Protein AF-A0A832TBR6-F1 (afdb_monomer)

Organism: NCBI:txid111955

Secondary structure (DSSP, 8-state):
--EEEEE-HHHHHHHHTT-HHHHHHHHHHHTTSEEEEEEHHHHHHHHHHHHHHH-HHHHHHHHHHHHTSS-EEE---HHHHHHHHHHHHH-TTS-HHHHHHHHHHHHHT-EEEES-HHHHHT-SS-EEE----

Mean predicted aligned error: 2.4 Å

pLDDT: mean 96.73, std 3.87, range [65.31, 98.81]

InterPro domains:
  IPR002716 PIN domain [PF01850] (5-123)
  IPR029060 PIN-like domain superfamily [SSF88723] (2-131)

Sequence (133 aa):
MKEKYVLDTGPLSLLFAGNKEIRKYFEKMYTGSIEIYMSEVNLAEFLYLYILKMGKEIAIARHRYIRNSPIKILAPNENITQSAAILKSKYHYLSLADVFLIATAKEIGGKVITTDEDIEKTKEVEVIMIPLD

Radius of gyration: 14.06 Å; Cα contacts (8 Å, |Δi|>4): 202; chains: 1; bounding box: 33×36×33 Å

Foldseek 3Di:
DAAEEEEALALLVVVVVVPPVSVVVLVCVVVVRHAYEYEPLRLVVNLVVCCVVPNNVVSVVVSVVCVPGRYHYDYDDPQLVVQLVVVCVVLVVDDSRLSSSLSVCVVVVHEYEDCDVSSVVVVSHHYDHDHPD

Structure (mmCIF, N/CA/C/O backbone):
data_AF-A0A832TBR6-F1
#
_entry.id   AF-A0A832TBR6-F1
#
loop_
_atom_site.group_PDB
_atom_site.id
_atom_site.type_symbol
_atom_site.label_atom_id
_atom_site.label_alt_id
_atom_site.label_comp_id
_atom_site.label_asym_id
_atom_site.label_entity_id
_atom_site.label_seq_id
_atom_site.pdbx_PDB_ins_code
_atom_site.Cartn_x
_atom_site.Cartn_y
_atom_site.Cartn_z
_atom_site.occupancy
_atom_site.B_iso_or_equiv
_atom_site.auth_seq_id
_atom_site.auth_comp_id
_atom_site.auth_asym_id
_atom_site.auth_atom_id
_atom_site.pdbx_PDB_model_num
ATOM 1 N N . MET A 1 1 ? -19.977 -5.001 9.257 1.00 77.00 1 MET A N 1
ATOM 2 C CA . MET A 1 1 ? -19.208 -4.455 8.112 1.00 77.00 1 MET A CA 1
ATOM 3 C C . MET A 1 1 ? -17.918 -5.249 7.979 1.00 77.00 1 MET A C 1
ATOM 5 O O . MET A 1 1 ? -17.429 -5.698 9.006 1.00 77.00 1 MET A O 1
ATOM 9 N N . LYS A 1 2 ? -17.404 -5.467 6.761 1.00 89.75 2 LYS A N 1
ATOM 10 C CA . LYS A 1 2 ? -16.113 -6.151 6.559 1.00 89.75 2 LYS A CA 1
ATOM 11 C C . LYS A 1 2 ? -14.963 -5.224 6.953 1.00 89.75 2 LYS A C 1
ATOM 13 O O . LYS A 1 2 ? -15.061 -4.020 6.714 1.00 89.75 2 LYS A O 1
ATOM 18 N N . GLU A 1 3 ? -13.898 -5.777 7.529 1.00 96.94 3 GLU A N 1
ATOM 19 C CA . GLU A 1 3 ? -12.657 -5.024 7.730 1.00 96.94 3 GLU A CA 1
ATOM 20 C C . GLU A 1 3 ? -12.056 -4.653 6.374 1.00 96.94 3 GLU A C 1
ATOM 22 O O . GLU A 1 3 ? -12.103 -5.444 5.427 1.00 96.94 3 GLU A O 1
ATOM 27 N N . LYS A 1 4 ? -11.501 -3.444 6.286 1.00 98.56 4 LYS A N 1
ATOM 28 C CA . LYS A 1 4 ? -10.902 -2.919 5.063 1.00 98.56 4 LYS A CA 1
ATOM 29 C C . LYS A 1 4 ? -9.435 -2.624 5.293 1.00 98.56 4 LYS A C 1
ATOM 31 O O . LYS A 1 4 ? -9.074 -2.001 6.292 1.00 98.56 4 LYS A O 1
ATOM 36 N N . TYR A 1 5 ? -8.623 -3.019 4.330 1.00 98.62 5 TYR A N 1
ATOM 37 C CA . TYR A 1 5 ? -7.189 -2.802 4.344 1.00 98.62 5 TYR A CA 1
ATOM 38 C C . TYR A 1 5 ? -6.757 -2.093 3.069 1.00 98.62 5 TYR A C 1
ATOM 40 O O . TYR A 1 5 ? -7.294 -2.387 2.004 1.00 98.62 5 TYR A O 1
ATOM 48 N N . VAL A 1 6 ? -5.781 -1.196 3.162 1.00 98.62 6 VAL A N 1
ATOM 49 C CA . VAL A 1 6 ? -5.087 -0.619 2.011 1.00 98.62 6 VAL A CA 1
ATOM 50 C C . VAL A 1 6 ? -3.672 -1.169 1.987 1.00 98.62 6 VAL A C 1
ATOM 52 O O . VAL A 1 6 ? -2.940 -1.085 2.971 1.00 98.62 6 VAL A O 1
ATOM 55 N N . LEU A 1 7 ? -3.330 -1.794 0.870 1.00 98.19 7 LEU A N 1
ATOM 56 C CA . LEU A 1 7 ? -2.077 -2.493 0.672 1.00 98.19 7 LEU A CA 1
ATOM 57 C C . LEU A 1 7 ? -1.015 -1.550 0.114 1.00 98.19 7 LEU A C 1
ATOM 59 O O . LEU A 1 7 ? -1.244 -0.867 -0.885 1.00 98.19 7 LEU A O 1
ATOM 63 N N . ASP A 1 8 ? 0.154 -1.586 0.733 1.00 97.88 8 ASP A N 1
ATOM 64 C CA . ASP A 1 8 ? 1.357 -0.924 0.257 1.00 97.88 8 A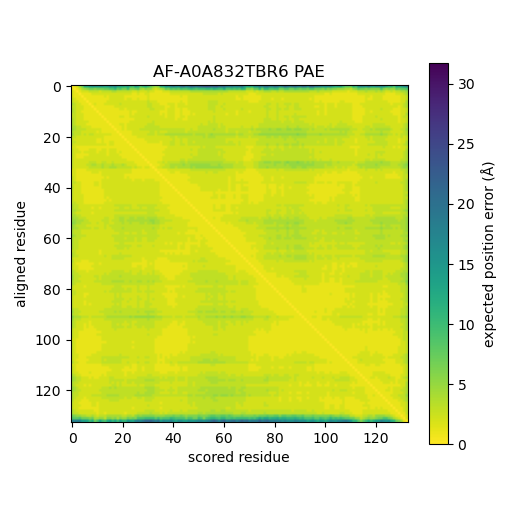SP A CA 1
ATOM 65 C C . ASP A 1 8 ? 2.177 -1.806 -0.717 1.00 97.88 8 ASP A C 1
ATOM 67 O O . ASP A 1 8 ? 1.982 -3.023 -0.833 1.00 97.88 8 ASP A O 1
ATOM 71 N N . THR A 1 9 ? 3.133 -1.198 -1.416 1.00 96.94 9 THR A N 1
ATOM 72 C CA . THR A 1 9 ? 4.044 -1.827 -2.377 1.00 96.94 9 THR A CA 1
ATOM 73 C C . THR A 1 9 ? 4.905 -2.931 -1.747 1.00 96.94 9 THR A C 1
ATOM 75 O O . THR A 1 9 ? 5.122 -3.982 -2.369 1.00 96.94 9 THR A O 1
ATOM 78 N N . GLY A 1 10 ? 5.380 -2.728 -0.513 1.00 96.12 10 GLY A N 1
ATOM 79 C CA . GLY A 1 10 ? 6.229 -3.682 0.210 1.00 96.12 10 GLY A CA 1
ATOM 80 C C . GLY A 1 10 ? 5.554 -5.043 0.427 1.00 96.12 10 GLY A C 1
ATOM 81 O O . GLY A 1 10 ? 6.012 -6.049 -0.129 1.00 96.12 10 GLY A O 1
ATOM 82 N N . PRO A 1 11 ? 4.416 -5.112 1.142 1.00 97.25 11 PRO A N 1
ATOM 83 C CA . PRO A 1 11 ? 3.684 -6.361 1.346 1.00 97.25 11 PRO A CA 1
ATOM 84 C C . PRO A 1 11 ? 3.214 -7.025 0.049 1.00 97.25 11 PRO A C 1
ATOM 86 O O . PRO A 1 11 ? 3.221 -8.254 -0.045 1.00 97.25 11 PRO A O 1
ATOM 89 N N . LEU A 1 12 ? 2.851 -6.252 -0.983 1.00 96.56 12 LEU A N 1
ATOM 90 C CA . LEU A 1 12 ? 2.534 -6.819 -2.297 1.00 96.56 12 LEU A CA 1
ATOM 91 C C . LEU A 1 12 ? 3.745 -7.541 -2.910 1.00 96.56 12 LEU A C 1
ATOM 93 O O . LEU A 1 12 ? 3.611 -8.626 -3.481 1.00 96.56 12 LEU A O 1
ATOM 97 N N . SER A 1 13 ? 4.940 -6.973 -2.760 1.00 94.62 13 SER A N 1
ATOM 98 C CA . SER A 1 13 ? 6.183 -7.613 -3.196 1.00 94.62 13 SER A CA 1
ATOM 99 C C . SER A 1 13 ? 6.467 -8.893 -2.403 1.00 94.62 13 SER A C 1
ATOM 101 O O . SER A 1 13 ? 6.807 -9.916 -3.003 1.00 94.62 13 SER A O 1
ATOM 103 N N . LEU A 1 14 ? 6.252 -8.874 -1.083 1.00 95.38 14 LEU A N 1
ATOM 104 C CA . LEU A 1 14 ? 6.383 -10.054 -0.219 1.00 95.38 14 LEU A CA 1
ATOM 105 C C . LEU A 1 14 ? 5.384 -11.164 -0.576 1.00 95.38 14 LEU A C 1
ATOM 107 O O . LEU A 1 14 ? 5.741 -12.343 -0.543 1.00 95.38 14 LEU A O 1
ATOM 111 N N . LEU A 1 15 ? 4.159 -10.818 -0.986 1.00 95.06 15 LEU A N 1
ATOM 112 C CA . LEU A 1 15 ? 3.181 -11.798 -1.466 1.00 95.06 15 LEU A CA 1
ATOM 113 C C . LEU A 1 15 ? 3.727 -12.557 -2.676 1.00 95.06 15 LEU A C 1
ATOM 115 O O . LEU A 1 15 ? 3.654 -13.786 -2.721 1.00 95.06 15 LEU A O 1
ATOM 119 N N . PHE A 1 16 ? 4.296 -11.842 -3.649 1.00 92.94 16 PHE A N 1
ATOM 120 C CA . PHE A 1 16 ? 4.898 -12.475 -4.824 1.00 92.94 16 PHE A CA 1
ATOM 121 C C . PHE A 1 16 ? 6.176 -13.255 -4.500 1.00 92.94 16 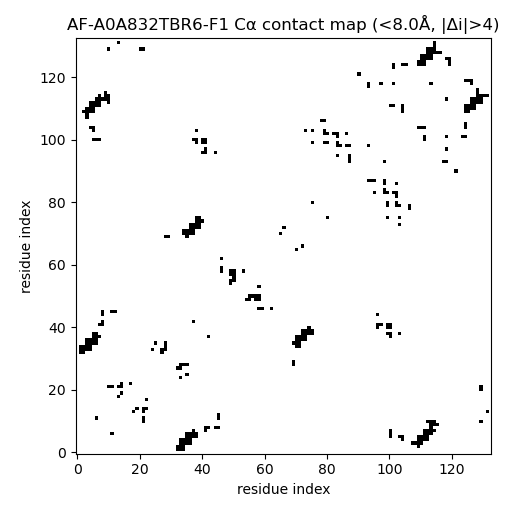PHE A C 1
ATOM 123 O O . PHE A 1 16 ? 6.522 -14.162 -5.257 1.00 92.94 16 PHE A O 1
ATOM 130 N N . ALA A 1 17 ? 6.835 -12.949 -3.382 1.00 92.31 17 ALA A N 1
ATOM 131 C CA . ALA A 1 17 ? 7.936 -13.738 -2.833 1.00 92.31 17 ALA A CA 1
ATOM 132 C C . ALA A 1 17 ? 7.467 -14.961 -2.015 1.00 92.31 17 ALA A C 1
ATOM 134 O O . ALA A 1 17 ? 8.291 -15.770 -1.600 1.00 92.31 17 ALA A O 1
ATOM 135 N N . GLY A 1 18 ? 6.157 -15.135 -1.802 1.00 93.44 18 GLY A N 1
ATOM 136 C CA . GLY A 1 18 ? 5.594 -16.281 -1.085 1.00 93.44 18 GLY A CA 1
ATOM 137 C C . GLY A 1 18 ? 5.578 -16.143 0.440 1.00 93.44 18 GLY A C 1
ATOM 138 O O . GLY A 1 18 ? 5.413 -17.153 1.128 1.00 93.44 18 GLY A O 1
ATOM 139 N N . ASN A 1 19 ? 5.719 -14.926 0.976 1.00 95.56 19 ASN A N 1
ATOM 140 C CA . ASN A 1 19 ? 5.656 -14.678 2.415 1.00 95.56 19 ASN A CA 1
ATOM 141 C C . ASN A 1 19 ? 4.289 -15.116 2.990 1.00 95.56 19 ASN A C 1
ATOM 143 O O . ASN A 1 19 ? 3.220 -14.771 2.472 1.00 95.56 19 ASN A O 1
ATOM 147 N N . LYS A 1 20 ? 4.325 -15.919 4.060 1.00 93.50 20 LYS A N 1
ATOM 148 C CA . LYS A 1 20 ? 3.129 -16.540 4.655 1.00 93.50 20 LYS A CA 1
ATOM 149 C C . LYS A 1 20 ? 2.275 -15.544 5.441 1.00 93.50 20 LYS A C 1
ATOM 151 O O . LYS A 1 20 ? 1.051 -15.667 5.435 1.00 93.50 20 LYS A O 1
ATOM 156 N N . GLU A 1 21 ? 2.901 -14.550 6.068 1.00 94.44 21 GLU A N 1
ATOM 157 C CA . GLU A 1 21 ? 2.202 -13.562 6.889 1.00 94.44 21 GLU A CA 1
ATOM 158 C C . GLU A 1 21 ? 1.283 -12.681 6.050 1.00 94.44 21 GLU A C 1
ATOM 160 O O . GLU A 1 21 ? 0.132 -12.474 6.425 1.00 94.44 21 GLU A O 1
ATOM 165 N N . ILE A 1 22 ? 1.726 -12.224 4.877 1.00 96.50 22 ILE A N 1
ATOM 166 C CA . ILE A 1 22 ? 0.839 -11.471 3.983 1.00 96.50 22 ILE A CA 1
ATOM 167 C C . ILE A 1 22 ? -0.207 -12.374 3.314 1.00 96.50 22 ILE A C 1
ATOM 169 O O . ILE A 1 22 ? -1.356 -11.963 3.128 1.00 96.50 22 ILE A O 1
ATOM 173 N N . ARG A 1 23 ? 0.138 -13.635 3.011 1.00 96.00 23 ARG A N 1
ATOM 174 C CA . ARG A 1 23 ? -0.776 -14.591 2.363 1.00 96.00 23 ARG A CA 1
ATOM 175 C C . ARG A 1 23 ? -2.082 -14.779 3.143 1.00 96.00 23 ARG A C 1
ATOM 177 O O . ARG A 1 23 ? -3.138 -14.837 2.514 1.00 96.00 23 ARG A O 1
ATOM 184 N N . LYS A 1 24 ? -2.043 -14.775 4.482 1.00 96.19 24 LYS A N 1
ATOM 185 C CA . LYS A 1 24 ? -3.246 -14.925 5.329 1.00 96.19 24 LYS A CA 1
ATOM 186 C C . LYS A 1 24 ? -4.305 -13.839 5.073 1.00 96.19 24 LYS A C 1
ATOM 188 O O . LYS A 1 24 ? -5.499 -14.108 5.177 1.00 96.19 24 LYS A O 1
ATOM 193 N N . TYR A 1 25 ? -3.895 -12.615 4.721 1.00 97.31 25 TYR A N 1
ATOM 194 C CA . TYR A 1 25 ? -4.826 -11.531 4.382 1.00 97.31 25 TYR A CA 1
ATOM 195 C C . TYR A 1 25 ? -5.490 -11.787 3.033 1.00 97.31 25 TYR A C 1
ATOM 197 O O . TYR A 1 25 ? -6.701 -11.637 2.895 1.00 97.31 25 TYR A O 1
ATOM 205 N N . PHE A 1 26 ? -4.720 -12.244 2.049 1.00 96.69 26 PHE A N 1
ATOM 206 C CA . PHE A 1 26 ? -5.258 -12.589 0.739 1.00 96.69 26 PHE A CA 1
ATOM 207 C C . PHE A 1 26 ? -6.231 -13.764 0.818 1.00 96.69 26 PHE A C 1
ATOM 209 O O . PHE A 1 26 ? -7.306 -13.690 0.233 1.00 96.69 26 PHE A O 1
ATOM 216 N N . GLU A 1 27 ? -5.923 -14.803 1.593 1.00 96.69 27 GLU A N 1
ATOM 217 C CA . GLU A 1 27 ? -6.851 -15.914 1.841 1.00 96.69 27 GLU A CA 1
ATOM 218 C C . GLU A 1 27 ? -8.173 -15.416 2.444 1.00 96.69 27 GLU A C 1
ATOM 220 O O . GLU A 1 27 ? -9.238 -15.711 1.902 1.00 96.69 27 GLU A O 1
ATOM 225 N N . LYS A 1 28 ? -8.117 -14.562 3.478 1.00 97.19 28 LYS A N 1
ATOM 226 C CA . LYS A 1 28 ? -9.308 -13.915 4.064 1.00 97.19 28 LYS A CA 1
ATOM 227 C C . LYS A 1 28 ? -10.075 -13.036 3.068 1.00 97.19 28 LYS A C 1
ATOM 229 O O . LYS A 1 28 ? -11.297 -12.911 3.168 1.00 97.19 28 LYS A O 1
ATOM 234 N N . MET A 1 29 ? -9.381 -12.387 2.134 1.00 97.44 29 MET A N 1
ATOM 235 C CA . MET A 1 29 ? -10.014 -11.603 1.071 1.00 97.44 29 MET A CA 1
ATOM 236 C C . MET A 1 29 ? -10.773 -12.525 0.109 1.00 97.44 29 MET A C 1
ATOM 238 O O . MET A 1 29 ? -11.924 -12.244 -0.219 1.00 97.44 29 MET A O 1
ATOM 242 N N . TYR A 1 30 ? -10.174 -13.650 -0.297 1.00 96.44 30 TYR A N 1
ATOM 243 C CA . TYR A 1 30 ? -10.809 -14.629 -1.187 1.00 96.44 30 TYR A CA 1
ATOM 244 C C . TYR A 1 30 ? -11.998 -15.353 -0.538 1.00 96.44 30 TYR A C 1
ATOM 246 O O . TYR A 1 30 ? -12.961 -15.662 -1.236 1.00 96.44 30 TYR A O 1
ATOM 254 N N . THR A 1 31 ? -11.998 -15.560 0.784 1.00 96.12 31 THR A N 1
ATOM 255 C CA . THR A 1 31 ? -13.183 -16.052 1.519 1.00 96.12 31 THR A CA 1
ATOM 256 C C . THR A 1 31 ? -14.245 -14.971 1.736 1.00 96.12 31 THR A C 1
ATOM 258 O O . THR A 1 31 ? -15.313 -15.244 2.282 1.00 96.12 31 THR A O 1
ATOM 261 N N . GLY A 1 32 ? -13.967 -13.728 1.335 1.00 95.19 32 GLY A N 1
ATOM 262 C CA . GLY A 1 32 ? -14.869 -12.594 1.484 1.00 95.19 32 GLY A CA 1
ATOM 263 C C . GLY A 1 32 ? -14.984 -12.067 2.915 1.00 95.19 32 GLY A C 1
ATOM 264 O O . GLY A 1 32 ? -15.913 -11.303 3.180 1.00 95.19 32 GLY A O 1
ATOM 265 N N . SER A 1 33 ? -14.081 -12.440 3.824 1.00 96.50 33 SER A N 1
ATOM 266 C CA . SER A 1 33 ? -14.091 -12.003 5.228 1.00 96.50 33 SER A CA 1
ATOM 267 C C . SER A 1 33 ? -13.577 -10.571 5.404 1.00 96.50 33 SER A C 1
ATOM 269 O O . SER A 1 33 ? -14.029 -9.864 6.302 1.00 96.50 33 SER A O 1
ATOM 271 N N . ILE A 1 34 ? -12.672 -10.134 4.526 1.00 98.00 34 ILE A N 1
ATOM 272 C CA . ILE A 1 34 ? -12.110 -8.777 4.506 1.00 98.00 34 ILE A CA 1
ATOM 273 C C . ILE A 1 34 ? -12.155 -8.198 3.090 1.00 98.00 34 ILE A C 1
ATOM 275 O O . ILE A 1 34 ? -12.389 -8.918 2.118 1.00 98.00 34 ILE A O 1
ATOM 279 N N . GLU A 1 35 ? -11.896 -6.902 2.970 1.00 98.50 35 GLU A N 1
ATOM 280 C CA . GLU A 1 35 ? -11.679 -6.225 1.693 1.00 98.50 35 GLU A CA 1
ATOM 281 C C . GLU A 1 35 ? -10.268 -5.639 1.650 1.00 98.50 35 GLU A C 1
ATOM 283 O O . GLU A 1 35 ? -9.847 -4.958 2.585 1.00 98.50 35 GLU A O 1
ATOM 288 N N . ILE A 1 36 ? -9.542 -5.890 0.561 1.00 98.56 36 ILE A N 1
ATOM 289 C CA . ILE A 1 36 ? -8.232 -5.283 0.320 1.00 98.56 36 ILE A CA 1
ATOM 290 C C . ILE A 1 36 ? -8.371 -4.283 -0.822 1.00 98.56 36 ILE A C 1
ATOM 292 O O . ILE A 1 36 ? -8.950 -4.575 -1.869 1.00 98.56 36 ILE A O 1
ATOM 296 N N . TYR A 1 37 ? -7.819 -3.105 -0.593 1.00 98.69 37 TYR A N 1
ATOM 297 C CA . TYR A 1 37 ? -7.735 -1.993 -1.514 1.00 98.69 37 TYR A CA 1
ATOM 298 C C . TYR A 1 37 ? -6.270 -1.707 -1.839 1.00 98.69 37 TYR A C 1
ATOM 300 O O . TYR A 1 37 ? -5.376 -2.047 -1.066 1.00 98.69 37 TYR A O 1
ATOM 308 N N . MET A 1 38 ? -6.018 -1.047 -2.962 1.00 98.44 38 MET A N 1
ATOM 309 C CA . MET A 1 38 ? -4.706 -0.486 -3.287 1.00 98.44 38 MET A CA 1
ATOM 310 C C . MET A 1 38 ? -4.908 0.826 -4.042 1.00 98.44 38 MET A C 1
ATOM 312 O O . MET A 1 38 ? -5.781 0.911 -4.905 1.00 98.44 38 MET A O 1
ATOM 316 N N . SER A 1 39 ? -4.123 1.852 -3.727 1.00 98.38 39 SER A N 1
ATOM 317 C CA . SER A 1 39 ? -4.125 3.096 -4.503 1.00 98.38 39 SER A CA 1
ATOM 318 C C . SER A 1 39 ? -3.488 2.872 -5.879 1.00 98.38 39 SER A C 1
ATOM 320 O O . SER A 1 39 ? -2.499 2.147 -5.993 1.00 98.38 39 SER A O 1
ATOM 322 N N . GLU A 1 40 ? -3.999 3.534 -6.920 1.00 98.44 40 GLU A N 1
ATOM 323 C CA . GLU A 1 40 ? -3.334 3.607 -8.233 1.00 98.44 40 GLU A CA 1
ATOM 324 C C . GLU A 1 40 ? -1.893 4.129 -8.120 1.00 98.44 40 GLU A C 1
ATOM 326 O O . GLU A 1 40 ? -1.023 3.698 -8.873 1.00 98.44 40 GLU A O 1
ATOM 331 N N . VAL A 1 41 ? -1.620 5.017 -7.156 1.00 98.50 41 VAL A N 1
ATOM 332 C CA . VAL A 1 41 ? -0.281 5.586 -6.936 1.00 98.50 41 VAL A CA 1
ATOM 333 C C . VAL A 1 41 ? 0.684 4.519 -6.413 1.00 98.50 41 VAL A C 1
ATOM 335 O O . VAL A 1 41 ? 1.764 4.357 -6.977 1.00 98.50 41 VAL A O 1
ATOM 338 N N . ASN A 1 42 ? 0.281 3.727 -5.413 1.00 98.44 42 ASN A N 1
ATOM 339 C CA . ASN A 1 42 ? 1.090 2.596 -4.941 1.00 98.44 42 ASN A CA 1
ATOM 340 C C . ASN A 1 42 ? 1.191 1.493 -6.004 1.00 98.44 42 ASN A C 1
ATOM 342 O O . ASN A 1 42 ? 2.217 0.832 -6.116 1.00 98.44 42 ASN A O 1
ATOM 346 N N . LEU A 1 43 ? 0.159 1.283 -6.831 1.00 98.38 43 LEU A N 1
ATOM 347 C CA . LEU A 1 43 ? 0.255 0.330 -7.939 1.00 98.38 43 LEU A CA 1
ATOM 348 C C . LEU A 1 43 ? 1.291 0.791 -8.972 1.00 98.38 43 LEU A C 1
ATOM 350 O O . LEU A 1 43 ? 2.083 -0.023 -9.440 1.00 98.38 43 LEU A O 1
ATOM 354 N N . ALA A 1 44 ? 1.316 2.080 -9.313 1.00 98.44 44 ALA A N 1
ATOM 355 C CA . ALA A 1 44 ? 2.349 2.646 -10.176 1.00 98.44 44 ALA A CA 1
ATOM 356 C C . ALA A 1 44 ? 3.744 2.505 -9.549 1.00 98.44 44 ALA A C 1
ATOM 358 O O . ALA A 1 44 ? 4.692 2.148 -10.253 1.00 98.44 44 ALA A O 1
ATOM 359 N N . GLU A 1 45 ? 3.855 2.715 -8.234 1.00 98.19 45 GLU A N 1
ATOM 360 C CA . GLU A 1 45 ? 5.098 2.520 -7.494 1.00 98.19 45 GLU A CA 1
ATOM 361 C C . GLU A 1 45 ? 5.613 1.085 -7.573 1.00 98.19 45 GLU A C 1
ATOM 363 O O . GLU A 1 45 ? 6.739 0.837 -8.016 1.00 98.19 45 GLU A O 1
ATOM 36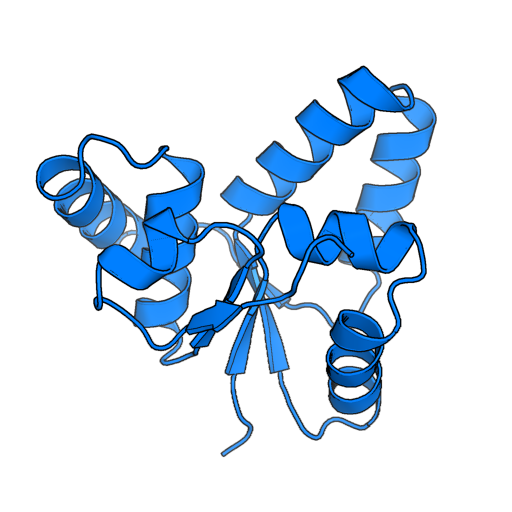8 N N . PHE A 1 46 ? 4.750 0.129 -7.232 1.00 97.94 46 PHE A N 1
ATOM 369 C CA . PHE A 1 46 ? 5.033 -1.288 -7.385 1.00 97.94 46 PHE A CA 1
ATOM 370 C C . PHE A 1 46 ? 5.511 -1.606 -8.801 1.00 97.94 46 PHE A C 1
ATOM 372 O O . PHE A 1 46 ? 6.532 -2.270 -8.966 1.00 97.94 46 PHE A O 1
ATOM 379 N N . LEU A 1 47 ? 4.812 -1.119 -9.830 1.00 98.19 47 LEU A N 1
ATOM 380 C CA . LEU A 1 47 ? 5.173 -1.421 -11.210 1.00 98.19 47 LEU A CA 1
ATOM 381 C C . LEU A 1 47 ? 6.548 -0.884 -11.583 1.00 98.19 47 LEU A C 1
ATOM 383 O O . LEU A 1 47 ? 7.315 -1.645 -12.165 1.00 98.19 47 LEU A O 1
ATOM 387 N N . TYR A 1 48 ? 6.901 0.363 -11.258 1.00 97.50 48 TYR A N 1
ATOM 388 C CA . TYR A 1 48 ? 8.224 0.866 -11.642 1.00 97.50 48 TYR A CA 1
ATOM 389 C C . TYR A 1 48 ? 9.341 0.120 -10.902 1.00 97.50 48 TYR A C 1
ATOM 391 O O . TYR A 1 48 ? 10.325 -0.264 -11.534 1.00 97.50 48 TYR A O 1
ATOM 399 N N . LEU A 1 49 ? 9.175 -0.170 -9.605 1.00 96.69 49 LEU A N 1
ATOM 400 C CA . LEU A 1 49 ? 10.162 -0.939 -8.839 1.00 96.69 49 LEU A CA 1
ATOM 401 C C . LEU A 1 49 ? 10.314 -2.355 -9.400 1.00 96.69 49 LEU A C 1
ATOM 403 O O . LEU A 1 49 ? 11.428 -2.859 -9.563 1.00 96.69 49 LEU A O 1
ATOM 407 N N . TYR A 1 50 ? 9.198 -2.991 -9.759 1.00 96.06 50 TYR A N 1
ATOM 408 C CA . TYR A 1 50 ? 9.208 -4.330 -10.335 1.00 96.06 50 TYR A CA 1
ATOM 409 C C . TYR A 1 50 ? 9.799 -4.346 -11.749 1.00 96.06 50 TYR A C 1
ATOM 411 O O . TYR A 1 50 ? 10.513 -5.288 -12.085 1.00 96.06 50 TYR A O 1
ATOM 419 N N . ILE A 1 51 ? 9.569 -3.306 -12.563 1.00 97.88 51 ILE A N 1
ATOM 420 C CA . ILE A 1 51 ? 10.216 -3.132 -13.875 1.00 97.88 51 ILE A CA 1
ATOM 421 C C . ILE A 1 51 ? 11.733 -3.061 -13.699 1.00 97.88 51 ILE A C 1
ATOM 423 O O . ILE A 1 51 ? 12.451 -3.787 -14.382 1.00 97.88 51 ILE A O 1
ATOM 427 N N .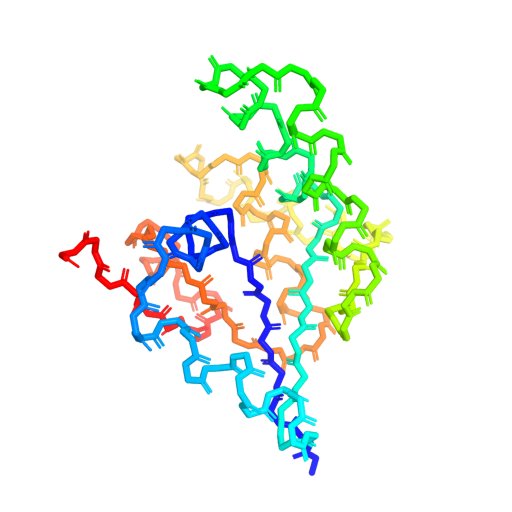 LEU A 1 52 ? 12.215 -2.221 -12.777 1.00 97.50 52 LEU A N 1
ATOM 428 C CA . LEU A 1 52 ? 13.649 -2.058 -12.519 1.00 97.50 52 LEU A CA 1
ATOM 429 C C . LEU A 1 52 ? 14.304 -3.363 -12.051 1.00 97.50 52 LEU A C 1
ATOM 431 O O . LEU A 1 52 ? 15.449 -3.634 -12.401 1.00 97.50 52 LEU A O 1
ATOM 435 N N . LYS A 1 53 ? 13.578 -4.182 -11.284 1.00 95.69 53 LYS A N 1
ATOM 436 C CA . LYS A 1 53 ? 14.106 -5.426 -10.712 1.00 95.69 53 LYS A CA 1
ATOM 437 C C . LYS A 1 53 ? 13.990 -6.632 -11.648 1.00 95.69 53 LYS A C 1
ATOM 439 O O . LYS A 1 53 ? 14.900 -7.451 -11.691 1.00 95.69 53 LYS A O 1
ATOM 444 N N . MET A 1 54 ? 12.863 -6.780 -12.343 1.00 95.69 54 MET A N 1
ATOM 445 C CA . MET A 1 54 ? 12.466 -8.019 -13.033 1.00 95.69 54 MET A CA 1
ATOM 446 C C . MET A 1 54 ? 12.199 -7.831 -14.531 1.00 95.69 54 MET A C 1
ATOM 448 O O . MET A 1 54 ? 11.921 -8.804 -15.227 1.00 95.69 54 MET A O 1
ATOM 452 N N . GLY A 1 55 ? 12.281 -6.605 -15.046 1.00 97.62 55 GLY A N 1
ATOM 453 C CA . GLY A 1 55 ? 11.996 -6.294 -16.442 1.00 97.62 55 GLY A CA 1
ATOM 454 C C . GLY A 1 55 ? 10.524 -5.973 -16.712 1.00 97.62 55 GLY A C 1
ATOM 455 O O . GLY A 1 55 ? 9.608 -6.308 -15.951 1.00 97.62 55 GLY A O 1
ATOM 456 N N . LYS A 1 56 ? 10.299 -5.285 -17.833 1.00 97.88 56 LYS A N 1
ATOM 457 C CA . LYS A 1 56 ? 9.006 -4.696 -18.198 1.00 97.88 56 LYS A CA 1
ATOM 458 C C . LYS A 1 56 ? 7.923 -5.745 -18.412 1.00 97.88 56 LYS A C 1
ATOM 460 O O . LYS A 1 56 ? 6.809 -5.596 -17.915 1.00 97.88 56 LYS A O 1
ATOM 465 N N . GLU A 1 57 ? 8.238 -6.805 -19.141 1.00 97.69 57 GLU A N 1
ATOM 466 C CA . GLU A 1 57 ? 7.286 -7.842 -19.532 1.00 97.69 57 GLU A CA 1
ATOM 467 C C . GLU A 1 57 ? 6.718 -8.549 -18.296 1.00 97.69 57 GLU A C 1
ATOM 469 O O . GLU A 1 57 ? 5.502 -8.733 -18.186 1.00 97.69 57 GLU A O 1
ATOM 474 N N . ILE A 1 58 ? 7.582 -8.868 -17.325 1.00 96.31 58 ILE A N 1
ATOM 475 C CA . ILE A 1 58 ? 7.178 -9.515 -16.073 1.00 96.31 58 ILE A CA 1
ATOM 476 C C . ILE A 1 58 ? 6.317 -8.565 -15.233 1.00 96.31 58 ILE A C 1
ATOM 478 O O . ILE A 1 58 ? 5.274 -8.976 -14.719 1.00 96.31 58 ILE A O 1
ATOM 482 N N . ALA A 1 59 ? 6.691 -7.288 -15.128 1.00 96.81 59 ALA A N 1
ATOM 483 C CA . ALA A 1 59 ? 5.907 -6.303 -14.386 1.00 96.81 59 ALA A CA 1
ATOM 484 C C . ALA A 1 59 ? 4.501 -6.100 -14.978 1.00 96.81 59 ALA A C 1
ATOM 486 O O . ALA A 1 59 ? 3.517 -6.074 -14.239 1.00 96.81 59 ALA A O 1
ATOM 487 N N . ILE A 1 60 ? 4.372 -6.039 -16.307 1.00 96.81 60 ILE A N 1
ATOM 488 C CA . ILE A 1 60 ? 3.064 -5.937 -16.974 1.00 96.81 60 ILE A CA 1
ATOM 489 C C . ILE A 1 60 ? 2.237 -7.217 -16.788 1.00 96.81 60 ILE A C 1
ATOM 491 O O . ILE A 1 60 ? 1.021 -7.141 -16.602 1.00 96.81 60 ILE A O 1
ATOM 495 N N . ALA A 1 61 ? 2.859 -8.399 -16.771 1.00 96.75 61 ALA A N 1
ATOM 496 C CA . ALA A 1 61 ? 2.151 -9.623 -16.404 1.00 96.75 61 ALA A CA 1
ATOM 497 C C . ALA A 1 61 ? 1.621 -9.549 -14.958 1.00 96.75 61 ALA A C 1
ATOM 499 O O . ALA A 1 61 ? 0.449 -9.847 -14.721 1.00 96.75 61 ALA A O 1
ATOM 500 N N . ARG A 1 62 ? 2.435 -9.082 -13.998 1.00 95.12 62 ARG A N 1
ATOM 501 C CA . ARG A 1 62 ? 2.017 -8.877 -12.597 1.00 95.12 62 ARG A CA 1
ATOM 502 C C . ARG A 1 62 ? 0.891 -7.858 -12.461 1.00 95.12 62 ARG A C 1
ATOM 504 O O . ARG A 1 62 ? -0.062 -8.131 -11.737 1.00 95.12 62 ARG A O 1
ATOM 511 N N . HIS A 1 63 ? 0.942 -6.751 -13.202 1.00 97.62 63 HIS A N 1
ATOM 512 C CA . HIS A 1 63 ? -0.150 -5.772 -13.270 1.00 97.62 63 HIS A CA 1
ATOM 513 C C . HIS A 1 63 ? -1.484 -6.431 -13.615 1.00 97.62 63 HIS A C 1
ATOM 515 O O . HIS A 1 63 ? -2.480 -6.216 -12.925 1.00 97.62 63 HIS A O 1
ATOM 521 N N . ARG A 1 64 ? -1.495 -7.283 -14.648 1.00 97.44 64 ARG A N 1
ATOM 522 C CA . ARG A 1 64 ? -2.700 -8.012 -15.061 1.00 97.44 64 ARG A CA 1
ATOM 523 C C . ARG A 1 64 ? -3.183 -8.956 -13.966 1.00 97.44 64 ARG A C 1
ATOM 525 O O . ARG A 1 64 ? -4.381 -8.992 -13.715 1.00 97.44 64 ARG A O 1
ATOM 532 N N . TYR A 1 65 ? -2.291 -9.683 -13.291 1.00 95.81 65 TYR A N 1
ATOM 533 C CA . TYR A 1 65 ? -2.685 -10.537 -12.163 1.00 95.81 65 TYR A CA 1
ATOM 534 C C . TYR A 1 65 ? -3.342 -9.739 -11.032 1.00 95.81 65 TYR A C 1
ATOM 536 O O . TYR A 1 65 ? -4.383 -10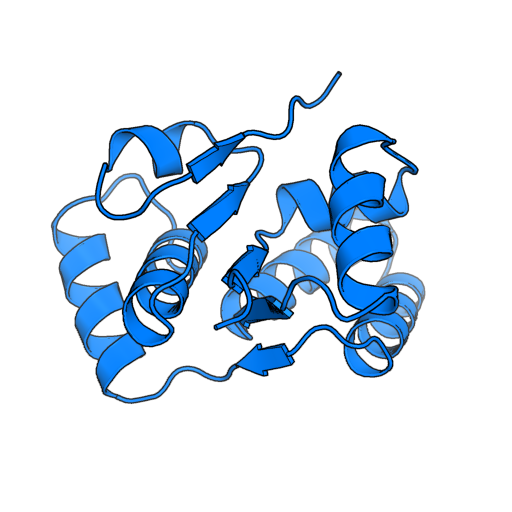.148 -10.530 1.00 95.81 65 TYR A O 1
ATOM 544 N N . ILE A 1 66 ? -2.773 -8.586 -10.671 1.00 97.12 66 ILE A N 1
ATOM 545 C CA . ILE A 1 66 ? -3.324 -7.702 -9.635 1.00 97.12 66 ILE A CA 1
ATOM 546 C C . ILE A 1 66 ? -4.717 -7.208 -10.040 1.00 97.12 66 ILE A C 1
ATOM 548 O O . ILE A 1 66 ? -5.661 -7.331 -9.265 1.00 97.12 66 ILE A O 1
ATOM 552 N N . ARG A 1 67 ? -4.871 -6.716 -11.275 1.00 97.44 67 ARG A N 1
ATOM 553 C CA . ARG A 1 67 ? -6.151 -6.205 -11.800 1.00 97.44 67 ARG A CA 1
ATOM 554 C C . ARG A 1 67 ? -7.243 -7.266 -11.923 1.00 97.44 67 ARG A C 1
ATOM 556 O O . ARG A 1 67 ? -8.412 -6.919 -11.851 1.00 97.44 67 ARG A O 1
ATOM 563 N N . ASN A 1 68 ? -6.867 -8.528 -12.123 1.00 97.00 68 ASN A N 1
ATOM 564 C CA . ASN A 1 68 ? -7.802 -9.655 -12.184 1.00 97.00 68 ASN A CA 1
ATOM 565 C C . ASN A 1 68 ? -8.020 -10.331 -10.818 1.00 97.00 68 ASN A C 1
ATOM 567 O O . ASN A 1 68 ? -8.694 -11.356 -10.741 1.00 97.00 68 ASN A O 1
ATOM 571 N N . SER A 1 69 ? -7.441 -9.790 -9.745 1.00 96.19 69 SER A N 1
ATOM 572 C CA . SER A 1 69 ? -7.684 -10.258 -8.381 1.00 96.19 69 SER A CA 1
ATOM 573 C C . SER A 1 69 ? -8.864 -9.511 -7.737 1.00 96.19 69 SER A C 1
ATOM 575 O O . SER A 1 69 ? -9.291 -8.478 -8.251 1.00 96.19 69 SER A O 1
ATOM 577 N N . PRO A 1 70 ? -9.367 -9.966 -6.576 1.00 97.69 70 PRO A N 1
ATOM 578 C CA . PRO A 1 70 ? -10.376 -9.230 -5.810 1.00 97.69 70 PRO A CA 1
ATOM 579 C C . PRO A 1 70 ? -9.888 -7.918 -5.168 1.00 97.69 70 PRO A C 1
ATOM 581 O O . PRO A 1 70 ? -10.683 -7.256 -4.499 1.00 97.69 70 PRO A O 1
ATOM 584 N N . ILE A 1 71 ? -8.610 -7.540 -5.325 1.00 98.19 71 ILE A N 1
ATOM 585 C CA . ILE A 1 71 ? -8.097 -6.269 -4.802 1.00 98.19 71 ILE A CA 1
ATOM 586 C C . ILE A 1 71 ? -8.824 -5.112 -5.493 1.00 98.19 71 ILE A C 1
ATOM 588 O O . ILE A 1 71 ? -8.826 -4.987 -6.718 1.00 98.19 71 ILE A O 1
ATOM 592 N N . LYS A 1 72 ? -9.397 -4.213 -4.696 1.00 98.25 72 LYS A N 1
ATOM 593 C CA . LYS A 1 72 ? -10.078 -3.014 -5.188 1.00 98.25 72 LYS A CA 1
ATOM 594 C C . LYS A 1 72 ? -9.063 -1.896 -5.435 1.00 98.25 72 LYS A C 1
ATOM 596 O O . LYS A 1 72 ? -8.616 -1.239 -4.496 1.00 98.25 72 LYS A O 1
ATOM 601 N N . ILE A 1 73 ? -8.700 -1.674 -6.695 1.00 98.25 73 ILE A N 1
ATOM 602 C CA . ILE A 1 73 ? -7.787 -0.585 -7.068 1.00 98.25 73 ILE A CA 1
ATOM 603 C C . ILE A 1 73 ? -8.551 0.745 -7.118 1.00 98.25 73 ILE A C 1
ATOM 605 O O . ILE A 1 73 ? -9.556 0.843 -7.823 1.00 98.25 73 ILE A O 1
ATOM 609 N N . LEU A 1 74 ? -8.088 1.757 -6.379 1.00 98.06 74 LEU A N 1
ATOM 610 C CA . LEU A 1 74 ? -8.723 3.074 -6.290 1.00 98.06 74 LEU A CA 1
ATOM 611 C C . LEU A 1 74 ? -7.854 4.169 -6.903 1.00 98.06 74 LEU A C 1
ATOM 613 O O . LEU A 1 74 ? -6.712 4.378 -6.493 1.00 98.06 74 LEU A O 1
ATOM 617 N N . ALA A 1 75 ? -8.428 4.906 -7.852 1.00 98.06 75 ALA A N 1
ATOM 618 C CA . ALA A 1 75 ? -7.850 6.148 -8.342 1.00 98.06 75 ALA A CA 1
ATOM 619 C C . ALA A 1 75 ? -8.065 7.278 -7.319 1.00 98.06 75 ALA A C 1
ATOM 621 O O . ALA A 1 75 ? -9.136 7.335 -6.704 1.00 98.06 75 ALA A O 1
ATOM 622 N N . PRO A 1 76 ? -7.096 8.196 -7.149 1.00 97.56 76 PRO A N 1
ATOM 623 C CA . PRO A 1 76 ? -7.302 9.388 -6.342 1.00 97.56 76 PRO A CA 1
ATOM 624 C C . PRO A 1 76 ? -8.497 10.214 -6.826 1.00 97.56 76 PRO A C 1
ATOM 626 O O . PRO A 1 76 ? -8.610 10.533 -8.008 1.00 97.56 76 PRO A O 1
ATOM 629 N N . ASN A 1 77 ? -9.364 10.587 -5.889 1.00 98.00 77 ASN A N 1
ATOM 630 C CA . ASN A 1 77 ? -10.376 11.620 -6.076 1.00 98.00 77 ASN A CA 1
ATOM 631 C C . ASN A 1 77 ? -9.899 12.935 -5.427 1.00 98.00 77 ASN A C 1
ATOM 633 O O . ASN A 1 77 ? -8.771 13.030 -4.929 1.00 98.00 77 ASN A O 1
ATOM 637 N N . GLU A 1 78 ? -10.755 13.956 -5.422 1.00 98.31 78 GLU A N 1
ATOM 638 C CA . GLU A 1 78 ? -10.442 15.247 -4.805 1.00 98.31 78 GLU A CA 1
ATOM 639 C C . GLU A 1 78 ? -10.121 15.119 -3.304 1.00 98.31 78 GLU A C 1
ATOM 641 O O . GLU A 1 78 ? -9.100 15.646 -2.862 1.00 98.31 78 GLU A O 1
ATOM 646 N N . ASN A 1 79 ? -10.911 14.350 -2.543 1.00 98.31 79 ASN A N 1
ATOM 647 C CA . ASN A 1 79 ? -10.702 14.146 -1.103 1.00 98.31 79 ASN A CA 1
ATOM 648 C C . ASN A 1 79 ? -9.344 13.500 -0.805 1.00 98.31 79 ASN A C 1
ATOM 650 O O . ASN A 1 79 ? -8.575 14.004 0.016 1.00 98.31 79 ASN A O 1
ATOM 654 N N . ILE A 1 80 ? -9.021 12.409 -1.508 1.00 98.62 80 ILE A N 1
ATOM 655 C CA . ILE A 1 80 ? -7.737 11.713 -1.380 1.00 98.62 80 ILE A CA 1
ATOM 656 C C . ILE A 1 80 ? -6.596 12.671 -1.735 1.00 98.62 80 ILE A C 1
ATOM 658 O O . ILE A 1 80 ? -5.602 12.729 -1.015 1.00 98.62 80 ILE A O 1
ATOM 662 N N . THR A 1 81 ? -6.746 13.459 -2.802 1.00 98.69 81 THR A N 1
ATOM 663 C CA . THR A 1 81 ? -5.725 14.418 -3.250 1.00 98.69 81 THR A CA 1
ATOM 664 C C . THR A 1 81 ? -5.472 15.510 -2.210 1.00 98.69 81 THR A C 1
ATOM 666 O O . THR A 1 81 ? -4.320 15.757 -1.849 1.00 98.69 81 THR A O 1
ATOM 669 N N . GLN A 1 82 ? -6.526 16.138 -1.679 1.00 98.75 82 GLN A N 1
ATOM 670 C CA . GLN A 1 82 ? -6.393 17.167 -0.644 1.00 98.75 82 GLN A CA 1
ATOM 671 C C . GLN A 1 82 ? -5.801 16.586 0.647 1.00 98.75 82 GLN A C 1
ATOM 673 O O . GLN A 1 82 ? -4.870 17.160 1.218 1.00 98.75 82 GLN A O 1
ATOM 678 N N . SER A 1 83 ? -6.277 15.411 1.075 1.00 98.69 83 SER A N 1
ATOM 679 C CA . SER A 1 83 ? -5.745 14.727 2.255 1.00 98.69 83 SER A CA 1
ATOM 680 C C . SER A 1 83 ? -4.263 14.385 2.083 1.00 98.69 83 SER A C 1
ATOM 682 O O . SER A 1 83 ? -3.481 14.617 3.003 1.00 98.69 83 SER A O 1
ATOM 684 N N . ALA A 1 84 ? -3.851 13.868 0.922 1.00 98.75 84 ALA A N 1
ATOM 685 C CA . ALA A 1 84 ? -2.454 13.542 0.638 1.00 98.75 84 ALA A CA 1
ATOM 686 C C . ALA A 1 84 ? -1.558 14.791 0.666 1.00 98.75 84 ALA A C 1
ATOM 688 O O . ALA A 1 84 ? -0.472 14.751 1.243 1.00 98.75 84 ALA A O 1
ATOM 689 N N . ALA A 1 85 ? -2.019 15.919 0.114 1.00 98.75 85 ALA A N 1
ATOM 690 C CA . ALA A 1 85 ? -1.280 17.182 0.150 1.00 98.75 85 ALA A CA 1
ATOM 691 C C . ALA A 1 85 ? -1.047 17.676 1.589 1.00 98.75 85 ALA A C 1
ATOM 693 O O . ALA A 1 85 ? 0.080 18.026 1.953 1.00 98.75 85 ALA A O 1
ATOM 694 N N . ILE A 1 86 ? -2.086 17.639 2.431 1.00 98.81 86 ILE A N 1
ATOM 695 C CA . ILE A 1 86 ? -1.984 18.006 3.851 1.00 98.81 86 ILE A CA 1
ATOM 696 C C . ILE A 1 86 ? -1.012 17.065 4.571 1.00 98.81 86 ILE A C 1
ATOM 698 O O . ILE A 1 86 ? -0.092 17.533 5.244 1.00 98.81 86 ILE A O 1
ATOM 702 N N . LEU A 1 87 ? -1.155 15.750 4.383 1.00 98.75 87 LEU A N 1
ATOM 703 C CA . LEU A 1 87 ? -0.257 14.753 4.971 1.00 98.75 87 LEU A CA 1
ATOM 704 C C . LEU A 1 87 ? 1.200 14.982 4.549 1.00 98.75 87 LEU A C 1
ATOM 706 O O . LEU A 1 87 ? 2.075 15.000 5.409 1.00 98.75 87 LEU A O 1
ATOM 710 N N . LYS A 1 88 ? 1.476 15.255 3.269 1.00 98.69 88 LYS A N 1
ATOM 711 C CA . LYS A 1 88 ? 2.841 15.519 2.781 1.00 98.69 88 LYS A CA 1
ATOM 712 C C . LYS A 1 88 ? 3.442 16.805 3.343 1.00 98.69 88 LYS A C 1
ATOM 714 O O . LYS A 1 88 ? 4.656 16.877 3.543 1.00 98.69 88 LYS A O 1
ATOM 719 N N . SER A 1 89 ? 2.608 17.808 3.614 1.00 98.56 89 SER A N 1
ATOM 720 C CA . SER A 1 89 ? 3.037 19.044 4.277 1.00 98.56 89 SER A CA 1
ATOM 721 C C . SER A 1 89 ? 3.355 18.855 5.765 1.00 98.56 89 SER A C 1
ATOM 723 O O . SER A 1 89 ? 4.109 19.638 6.324 1.00 98.56 89 SER A O 1
ATOM 725 N N . LYS A 1 90 ? 2.812 17.814 6.406 1.00 98.31 90 LYS A N 1
ATOM 726 C CA . LYS A 1 90 ? 3.063 17.485 7.817 1.00 98.31 90 LYS A CA 1
ATOM 727 C C . LYS A 1 90 ? 4.200 16.473 7.986 1.00 98.31 90 LYS A C 1
ATOM 729 O O . LYS A 1 90 ? 4.996 16.577 8.914 1.00 98.31 90 LYS A O 1
ATOM 734 N N . TYR A 1 91 ? 4.286 15.506 7.077 1.00 98.31 91 TYR A N 1
ATOM 735 C CA . TYR A 1 91 ? 5.222 14.386 7.108 1.00 98.31 91 TYR A CA 1
ATOM 736 C C . TYR A 1 91 ? 6.152 14.455 5.896 1.00 98.31 91 TYR A C 1
ATOM 738 O O . TYR A 1 91 ? 6.070 13.661 4.961 1.00 98.31 91 TYR A O 1
ATOM 746 N N . HIS A 1 92 ? 7.046 15.446 5.891 1.00 96.81 92 HIS A N 1
ATOM 747 C CA . HIS A 1 92 ? 7.916 15.719 4.743 1.00 96.81 92 HIS A CA 1
ATOM 748 C C . HIS A 1 92 ? 8.858 14.564 4.377 1.00 96.81 92 HIS A C 1
ATOM 750 O O . HIS A 1 92 ? 9.287 14.503 3.226 1.00 96.81 92 HIS A O 1
ATOM 756 N N . TYR A 1 93 ? 9.156 13.667 5.319 1.00 97.25 93 TYR A N 1
ATOM 757 C CA . TYR A 1 93 ? 10.002 12.492 5.101 1.00 97.25 93 TYR A CA 1
ATOM 758 C C . TYR A 1 93 ? 9.308 11.378 4.301 1.00 97.25 93 TYR A C 1
ATOM 760 O O . TYR A 1 93 ? 9.998 10.616 3.637 1.00 97.25 93 TYR A O 1
ATOM 768 N N . LEU A 1 94 ? 7.971 11.321 4.296 1.00 98.12 94 LEU A N 1
ATOM 769 C CA . LEU A 1 94 ? 7.216 10.326 3.528 1.00 98.12 94 LEU A CA 1
ATOM 770 C C . LEU A 1 94 ? 7.219 10.638 2.035 1.00 98.12 94 LEU A C 1
ATOM 772 O O . LEU A 1 94 ? 7.187 11.806 1.647 1.00 98.12 94 LEU A O 1
ATOM 776 N N . SER A 1 95 ? 7.198 9.630 1.171 1.00 98.12 95 SER A N 1
ATOM 777 C CA . SER A 1 95 ? 7.047 9.836 -0.271 1.00 98.12 95 SER A CA 1
ATOM 778 C C . SER A 1 95 ? 5.642 10.350 -0.633 1.00 98.12 95 SER A C 1
ATOM 780 O O . SER A 1 95 ? 4.742 10.449 0.205 1.00 98.12 95 SER A O 1
ATOM 782 N N . LEU A 1 96 ? 5.426 10.704 -1.908 1.00 98.06 96 LEU A N 1
ATOM 783 C CA . LEU A 1 96 ? 4.063 10.966 -2.381 1.00 98.06 96 LEU A CA 1
ATOM 784 C C . LEU A 1 96 ? 3.206 9.691 -2.341 1.00 98.06 96 LEU A C 1
ATOM 786 O O . LEU A 1 96 ? 2.043 9.769 -1.959 1.00 98.06 96 LEU A O 1
ATOM 790 N N . ALA A 1 97 ? 3.761 8.528 -2.690 1.00 98.25 97 ALA A N 1
ATOM 791 C CA . ALA A 1 97 ? 3.018 7.269 -2.660 1.00 98.25 97 ALA A CA 1
ATOM 792 C C . ALA A 1 97 ? 2.517 6.941 -1.244 1.00 98.25 97 ALA A C 1
ATOM 794 O O . ALA A 1 97 ? 1.344 6.613 -1.077 1.00 98.25 97 ALA A O 1
ATOM 795 N N . ASP A 1 98 ? 3.346 7.167 -0.227 1.00 98.50 98 ASP A N 1
ATOM 796 C CA . ASP A 1 98 ? 3.020 6.938 1.187 1.00 98.50 98 ASP A CA 1
ATOM 797 C C . ASP A 1 98 ? 1.865 7.811 1.682 1.00 98.50 98 ASP A C 1
ATOM 799 O O . ASP A 1 98 ? 0.945 7.348 2.359 1.00 98.50 98 ASP A O 1
ATOM 803 N N . VAL A 1 99 ? 1.851 9.096 1.321 1.00 98.69 99 VAL A N 1
ATOM 804 C CA . VAL A 1 99 ? 0.745 9.970 1.738 1.00 98.69 99 VAL A CA 1
ATOM 805 C C . VAL A 1 99 ? -0.544 9.662 0.980 1.00 98.69 99 VAL A C 1
ATOM 807 O O . VAL A 1 99 ? -1.626 9.826 1.544 1.00 98.69 99 VAL A O 1
ATOM 810 N N . PHE A 1 100 ? -0.458 9.168 -0.261 1.00 98.75 100 PHE A N 1
ATOM 811 C CA . PHE A 1 100 ? -1.617 8.674 -1.009 1.00 98.75 100 PHE A CA 1
ATOM 812 C C . PHE A 1 100 ? -2.134 7.345 -0.444 1.00 98.75 100 PHE A C 1
ATOM 814 O O . PHE A 1 100 ? -3.350 7.143 -0.414 1.00 98.75 100 PHE A O 1
ATOM 821 N N . LEU A 1 101 ? -1.254 6.474 0.052 1.00 98.81 101 LEU A N 1
ATOM 822 C CA . LEU A 1 101 ? -1.604 5.255 0.781 1.00 98.81 101 LEU A CA 1
ATOM 823 C C . LEU A 1 101 ? -2.423 5.589 2.035 1.00 98.81 101 LEU A C 1
ATOM 825 O O . LEU A 1 101 ? -3.548 5.105 2.189 1.00 98.81 101 LEU A O 1
ATOM 829 N N . ILE A 1 102 ? -1.899 6.477 2.889 1.00 98.75 102 ILE A N 1
ATOM 830 C CA . ILE A 1 102 ? -2.572 6.916 4.121 1.00 98.75 102 ILE A CA 1
ATOM 831 C C . ILE A 1 102 ? -3.893 7.624 3.789 1.00 98.75 102 ILE A C 1
ATOM 833 O O . ILE A 1 102 ? -4.925 7.308 4.379 1.00 98.75 102 ILE A O 1
ATOM 837 N N . ALA A 1 103 ? -3.902 8.547 2.820 1.00 98.75 103 ALA A N 1
ATOM 838 C CA . ALA A 1 103 ? -5.117 9.251 2.405 1.00 98.75 103 ALA A CA 1
ATOM 839 C C . ALA A 1 103 ? -6.202 8.290 1.892 1.00 98.75 103 ALA A C 1
ATOM 841 O O . ALA A 1 103 ? -7.372 8.434 2.247 1.00 98.75 103 ALA A O 1
ATOM 842 N N . THR A 1 104 ? -5.818 7.272 1.117 1.00 98.75 104 THR A N 1
ATOM 843 C CA . THR A 1 104 ? -6.744 6.233 0.641 1.00 98.75 104 THR A CA 1
ATOM 844 C C . THR A 1 104 ? -7.325 5.435 1.810 1.00 98.75 104 THR A C 1
ATOM 846 O O . THR A 1 104 ? -8.527 5.170 1.835 1.00 98.75 104 THR A O 1
ATOM 849 N N . ALA A 1 105 ? -6.507 5.088 2.809 1.00 98.69 105 ALA A N 1
ATOM 850 C CA . ALA A 1 105 ? -6.968 4.385 4.006 1.00 98.69 105 ALA A CA 1
ATOM 851 C C . ALA A 1 105 ? -7.948 5.224 4.838 1.00 98.69 105 ALA A C 1
ATOM 853 O 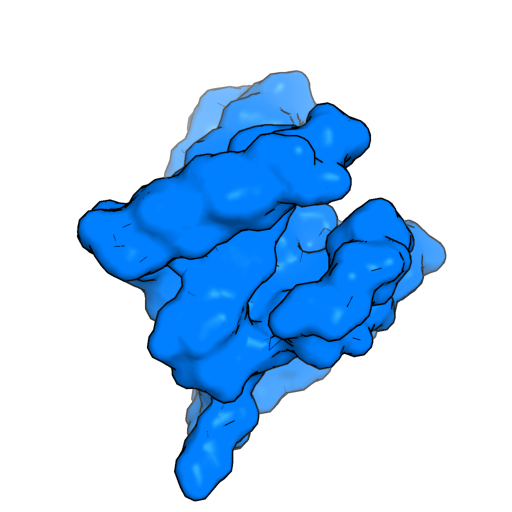O . ALA A 1 105 ? -8.960 4.691 5.301 1.00 98.69 105 ALA A O 1
ATOM 854 N N . LYS A 1 106 ? -7.712 6.536 4.956 1.00 98.56 106 LYS A N 1
ATOM 855 C CA . LYS A 1 106 ? -8.642 7.464 5.619 1.00 98.56 106 LYS A CA 1
ATOM 856 C C . LYS A 1 106 ? -9.977 7.558 4.876 1.00 98.56 106 LYS A C 1
ATOM 858 O O . LYS A 1 106 ? -11.014 7.412 5.515 1.00 98.56 106 LYS A O 1
ATOM 863 N N . GLU A 1 107 ? -9.959 7.718 3.550 1.00 98.12 107 GLU A N 1
ATOM 864 C CA . GLU A 1 107 ? -11.173 7.824 2.715 1.00 98.12 107 GLU A CA 1
ATOM 865 C C . GLU A 1 107 ? -12.085 6.597 2.866 1.00 98.12 107 GLU A C 1
ATOM 867 O O . GLU A 1 107 ? -13.302 6.714 3.005 1.00 98.12 107 GLU A O 1
ATOM 872 N N . ILE A 1 108 ? -11.505 5.394 2.863 1.00 97.50 108 ILE A N 1
ATOM 873 C CA . ILE A 1 108 ? -12.289 4.155 2.941 1.00 97.50 108 ILE A CA 1
ATOM 874 C C . ILE A 1 108 ? -12.593 3.705 4.378 1.00 97.50 108 ILE A C 1
ATOM 876 O O . ILE A 1 108 ? -13.368 2.754 4.553 1.00 97.50 108 ILE A O 1
ATOM 880 N N . GLY A 1 109 ? -12.016 4.368 5.387 1.00 97.69 109 GLY A N 1
ATOM 881 C CA . GLY A 1 109 ? -12.096 3.982 6.799 1.00 97.69 109 GLY A CA 1
ATOM 882 C C . GLY A 1 109 ? -11.431 2.631 7.075 1.00 97.69 109 GLY A C 1
ATOM 883 O O . GLY A 1 109 ? -12.033 1.771 7.716 1.00 97.69 109 GLY A O 1
ATOM 884 N N . GLY A 1 110 ? -10.245 2.405 6.504 1.00 97.56 110 GLY A N 1
ATOM 885 C CA . GLY A 1 110 ? -9.495 1.152 6.603 1.00 97.56 110 GLY A CA 1
ATOM 886 C C . GLY A 1 110 ? -8.145 1.286 7.305 1.00 97.56 110 GLY A C 1
ATOM 887 O O . GLY A 1 110 ? -7.732 2.368 7.714 1.00 97.56 110 GLY A O 1
ATOM 888 N N . LYS A 1 111 ? -7.457 0.149 7.419 1.00 98.50 111 LYS A N 1
ATOM 889 C CA . LYS A 1 111 ? -6.116 0.015 8.010 1.00 98.50 111 LYS A CA 1
ATOM 890 C C . LYS A 1 111 ? -5.066 -0.102 6.908 1.00 98.5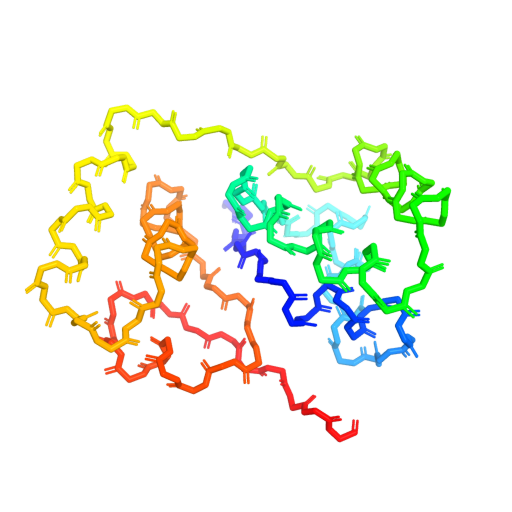0 111 LYS A C 1
ATOM 892 O O . LYS A 1 111 ? -5.372 -0.629 5.841 1.00 98.50 111 LYS A O 1
ATOM 897 N N . VAL A 1 112 ? -3.835 0.327 7.144 1.00 98.69 112 VAL A N 1
ATOM 898 C CA . VAL A 1 112 ? -2.736 0.126 6.184 1.00 98.69 112 VAL A CA 1
ATOM 899 C C . VAL A 1 112 ? -2.025 -1.191 6.476 1.00 98.69 112 VAL A C 1
ATOM 901 O O . VAL A 1 112 ? -1.779 -1.510 7.632 1.00 98.69 112 VAL A O 1
ATOM 904 N N . ILE A 1 113 ? -1.686 -1.956 5.438 1.00 98.44 113 ILE A N 1
ATOM 905 C CA . ILE A 1 113 ? -0.730 -3.067 5.530 1.00 98.44 113 ILE A CA 1
ATOM 906 C C . ILE A 1 113 ? 0.545 -2.613 4.824 1.00 98.44 113 ILE A C 1
ATOM 908 O O . ILE A 1 113 ? 0.501 -2.351 3.621 1.00 98.44 113 ILE A O 1
ATOM 912 N N . THR A 1 114 ? 1.660 -2.537 5.549 1.00 98.12 114 THR A N 1
ATOM 913 C CA . THR A 1 114 ? 2.954 -2.048 5.035 1.00 98.12 114 THR A CA 1
ATOM 914 C C . THR A 1 114 ? 4.128 -2.809 5.657 1.00 98.12 114 THR A C 1
ATOM 916 O O . THR A 1 114 ? 3.964 -3.569 6.611 1.00 98.12 114 THR A O 1
ATOM 919 N N . THR A 1 115 ? 5.306 -2.645 5.066 1.00 96.56 115 THR A N 1
ATOM 920 C CA . THR A 1 115 ? 6.602 -3.036 5.638 1.00 96.56 115 THR A CA 1
ATOM 921 C C . THR A 1 115 ? 7.368 -1.825 6.185 1.00 96.56 115 THR A C 1
ATOM 923 O O . THR A 1 115 ? 8.457 -2.002 6.717 1.00 96.56 115 THR A O 1
ATOM 926 N N . ASP A 1 116 ? 6.852 -0.605 6.005 1.00 95.69 116 ASP A N 1
ATOM 927 C CA . ASP A 1 116 ? 7.537 0.644 6.332 1.00 95.69 116 ASP A CA 1
ATOM 928 C C . ASP A 1 116 ? 7.079 1.219 7.684 1.00 95.69 116 ASP A C 1
ATOM 930 O O . ASP A 1 116 ? 5.934 1.644 7.864 1.00 95.69 116 ASP A O 1
ATOM 934 N N . GLU A 1 117 ? 8.006 1.250 8.643 1.00 95.44 117 GLU A N 1
ATOM 93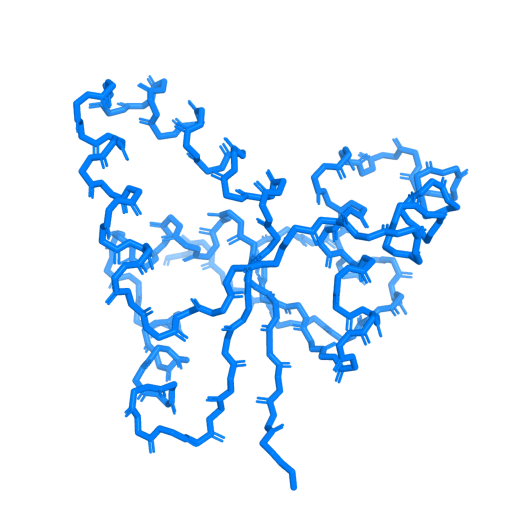5 C CA . GLU A 1 117 ? 7.788 1.801 9.984 1.00 95.44 117 GLU A CA 1
ATOM 936 C C . GLU A 1 117 ? 7.522 3.314 9.966 1.00 95.44 117 GLU A C 1
ATOM 938 O O . GLU A 1 117 ? 6.912 3.848 10.897 1.00 95.44 117 GLU A O 1
ATOM 943 N N . ASP A 1 118 ? 7.957 4.035 8.928 1.00 96.56 118 ASP A N 1
ATOM 944 C CA . ASP A 1 118 ? 7.721 5.474 8.811 1.00 96.56 118 ASP A CA 1
ATOM 945 C C . ASP A 1 118 ? 6.229 5.799 8.658 1.00 96.56 118 ASP A C 1
ATOM 947 O O . ASP A 1 118 ? 5.769 6.834 9.153 1.00 96.56 118 ASP A O 1
ATOM 951 N N . ILE A 1 119 ? 5.441 4.883 8.088 1.00 97.31 119 ILE A N 1
ATOM 952 C CA . ILE A 1 119 ? 3.980 5.002 8.021 1.00 97.31 119 ILE A CA 1
ATOM 953 C C . ILE A 1 119 ? 3.360 4.886 9.418 1.00 97.31 119 ILE A C 1
ATOM 955 O O . ILE A 1 119 ? 2.511 5.705 9.787 1.00 97.31 119 ILE A O 1
ATOM 959 N N . GLU A 1 120 ? 3.795 3.912 10.221 1.00 95.38 120 GLU A N 1
ATOM 960 C CA . GLU A 1 120 ? 3.292 3.689 11.585 1.00 95.38 120 GLU A CA 1
ATOM 961 C C . GLU A 1 120 ? 3.570 4.892 12.498 1.00 95.38 120 GLU A C 1
ATOM 963 O O . GLU A 1 1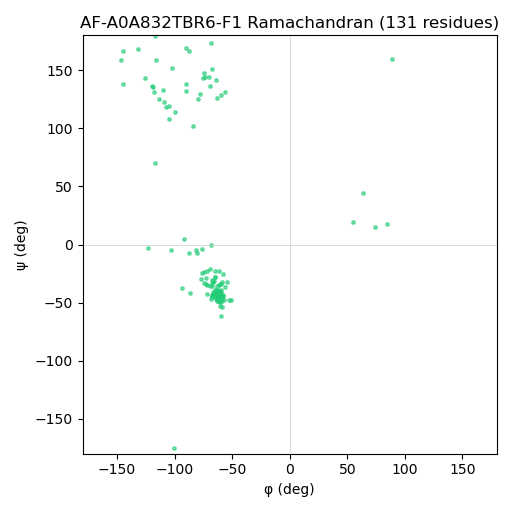20 ? 2.699 5.319 13.266 1.00 95.38 120 GLU A O 1
ATOM 968 N N . LYS A 1 121 ? 4.745 5.521 12.352 1.00 95.62 121 LYS A N 1
ATOM 969 C CA . LYS A 1 121 ? 5.138 6.718 13.119 1.00 95.62 121 LYS A CA 1
ATOM 970 C C . LYS A 1 121 ? 4.168 7.889 12.950 1.00 95.62 121 LYS A C 1
ATOM 972 O O . LYS A 1 121 ? 4.070 8.721 13.857 1.00 95.62 121 LYS A O 1
ATOM 977 N N . THR A 1 122 ? 3.426 7.967 11.840 1.00 97.12 122 THR A N 1
ATOM 978 C CA . THR A 1 122 ? 2.468 9.061 11.602 1.00 97.12 122 THR A CA 1
ATOM 979 C C . THR A 1 122 ? 1.278 9.049 12.555 1.00 97.12 122 THR A C 1
ATOM 981 O O . THR A 1 122 ? 0.767 10.124 12.883 1.00 97.12 122 THR A O 1
ATOM 984 N N . LYS A 1 123 ? 0.838 7.854 12.984 1.00 96.75 123 LYS A N 1
ATOM 985 C CA . LYS A 1 123 ? -0.396 7.603 13.754 1.00 96.75 123 LYS A CA 1
ATOM 986 C C . LYS A 1 123 ? -1.683 8.138 13.105 1.00 96.75 123 LYS A C 1
ATOM 988 O O . LYS A 1 123 ? -2.687 8.315 13.790 1.00 96.75 123 LYS A O 1
ATOM 993 N N . GLU A 1 124 ? -1.670 8.412 11.800 1.00 98.12 124 GLU A N 1
ATOM 994 C CA . GLU A 1 124 ? -2.835 8.937 11.065 1.00 98.12 124 GLU A CA 1
ATOM 995 C C . GLU A 1 124 ? -3.888 7.858 10.775 1.00 98.12 124 GLU A C 1
ATOM 997 O O . GLU A 1 124 ? -5.063 8.174 10.583 1.00 98.12 124 GLU A O 1
ATOM 1002 N N . VAL A 1 125 ? -3.461 6.594 10.736 1.00 98.06 125 VAL A N 1
ATOM 1003 C CA . VAL A 1 125 ? -4.275 5.396 10.495 1.00 98.06 125 VAL A CA 1
ATOM 1004 C C . VAL A 1 125 ? -3.710 4.219 11.293 1.00 98.06 125 VAL A C 1
ATOM 1006 O O . VAL A 1 125 ? -2.539 4.227 11.667 1.00 98.06 125 VAL A O 1
ATOM 1009 N N . GLU A 1 126 ? -4.531 3.200 11.555 1.00 98.31 126 GLU A N 1
ATOM 1010 C CA . GLU A 1 126 ? -4.042 1.938 12.123 1.00 98.31 126 GLU A CA 1
ATOM 1011 C C . GLU A 1 126 ? -3.196 1.192 11.081 1.00 98.31 126 GLU A C 1
ATOM 1013 O O . GLU A 1 126 ? -3.582 1.100 9.909 1.00 98.31 126 GLU A O 1
ATOM 1018 N N . VAL A 1 127 ? -2.056 0.655 11.514 1.00 98.25 127 VAL A N 1
ATOM 1019 C CA . VAL A 1 127 ? -1.077 -0.009 10.650 1.00 98.25 127 VAL A CA 1
ATOM 1020 C C . VAL A 1 127 ? -0.889 -1.461 11.078 1.00 98.25 127 VAL A C 1
ATOM 1022 O O . VAL A 1 127 ? -0.779 -1.778 12.258 1.00 98.25 127 VAL A O 1
ATOM 1025 N N . ILE A 1 128 ? -0.854 -2.348 10.089 1.00 98.06 128 ILE A N 1
ATOM 1026 C CA . ILE A 1 128 ? -0.421 -3.733 10.204 1.00 98.06 128 ILE A CA 1
ATOM 1027 C C . ILE A 1 128 ? 0.967 -3.827 9.578 1.00 98.06 128 ILE A C 1
ATOM 1029 O O . ILE A 1 128 ? 1.106 -3.787 8.351 1.00 98.06 128 ILE A O 1
ATOM 1033 N N . MET A 1 129 ? 1.976 -3.989 10.425 1.00 96.75 129 MET A N 1
ATOM 1034 C CA . MET A 1 129 ? 3.349 -4.209 9.988 1.00 96.75 129 MET A CA 1
ATOM 1035 C C . MET A 1 129 ? 3.546 -5.656 9.532 1.00 96.75 129 MET A C 1
ATOM 1037 O O . MET A 1 129 ? 3.199 -6.601 10.246 1.00 96.75 129 MET A O 1
ATOM 1041 N N . ILE A 1 130 ? 4.108 -5.829 8.337 1.00 96.19 130 ILE A N 1
ATOM 1042 C CA . ILE A 1 130 ? 4.583 -7.116 7.829 1.00 96.19 130 ILE A CA 1
ATOM 1043 C C . ILE A 1 130 ? 6.115 -7.113 7.920 1.00 96.19 130 ILE A C 1
ATOM 1045 O O . ILE A 1 130 ? 6.741 -6.265 7.285 1.00 96.19 130 ILE A O 1
ATOM 1049 N N . PRO A 1 131 ? 6.732 -8.027 8.689 1.00 89.00 131 PRO A N 1
ATOM 1050 C CA . PRO A 1 131 ? 8.186 -8.115 8.773 1.00 89.00 131 PRO A CA 1
ATOM 1051 C C . PRO A 1 131 ? 8.786 -8.584 7.440 1.00 89.00 131 PRO A C 1
ATOM 1053 O O . PRO A 1 131 ? 8.141 -9.305 6.673 1.00 89.00 131 PRO A O 1
ATOM 1056 N N . LEU A 1 132 ? 10.021 -8.159 7.164 1.00 81.75 132 LEU A N 1
ATOM 1057 C CA . LEU A 1 132 ? 10.756 -8.509 5.940 1.00 81.75 132 LEU A CA 1
ATOM 1058 C C . LEU A 1 132 ? 11.416 -9.903 5.998 1.00 81.75 132 LEU A C 1
ATOM 1060 O O . LEU A 1 132 ? 11.938 -10.349 4.975 1.00 81.75 132 LEU A O 1
ATOM 1064 N N . ASP A 1 133 ? 11.384 -10.544 7.168 1.00 65.31 133 ASP A N 1
ATOM 1065 C CA . ASP A 1 133 ? 12.038 -11.813 7.523 1.00 65.31 133 ASP A CA 1
ATOM 1066 C C . ASP A 1 133 ? 11.654 -13.018 6.638 1.00 65.31 133 ASP A C 1
ATOM 1068 O O . ASP A 1 133 ? 10.457 -13.185 6.279 1.00 65.31 133 ASP A O 1
#

Solvent-accessible surface area (backbone atoms only — not comparable to full-atom values): 7226 Å² total; per-residue (Å²): 134,68,55,40,33,26,49,36,45,54,42,55,51,38,41,79,71,63,40,66,78,55,42,55,56,53,54,36,35,75,73,63,61,34,46,45,30,30,37,48,58,30,50,52,49,38,40,55,56,36,25,76,73,65,34,60,71,55,26,54,52,50,51,50,53,50,71,74,40,89,52,45,73,39,74,82,50,73,68,32,48,54,45,16,52,55,43,40,75,73,41,69,89,52,54,72,46,55,25,40,46,52,21,47,14,61,76,72,71,26,28,37,36,29,58,57,66,73,64,52,74,66,66,83,56,56,65,45,81,48,80,90,123

Nearest PDB structures (foldseek):
  5x3t-assembly1_H  TM=8.487E-01  e=5.020E-06  Mycobacterium tuberculosis H37Rv
  4xgq-assembly2_G  TM=8.120E-01  e=5.690E-06  Mycobacterium tuberculosis H37Rv
  5wz4-assembly1_B  TM=7.960E-01  e=1.551E-05  Mycobacterium tuberculosis H37Rv
  4xgr-assembly1_A  TM=7.991E-01  e=2.560E-05  Mycobacterium tuberculosis H37Rv
  5wzf-assembly1_A  TM=7.865E-01  e=2.901E-05  Mycobacterium tuberculosis H37Rv